Protein AF-A0A2K4WBF0-F1 (afdb_monomer_lite)

Sequence (73 aa):
MTVDNLPLSSWNRRWDFDGAKVICTTCQAVQEQNR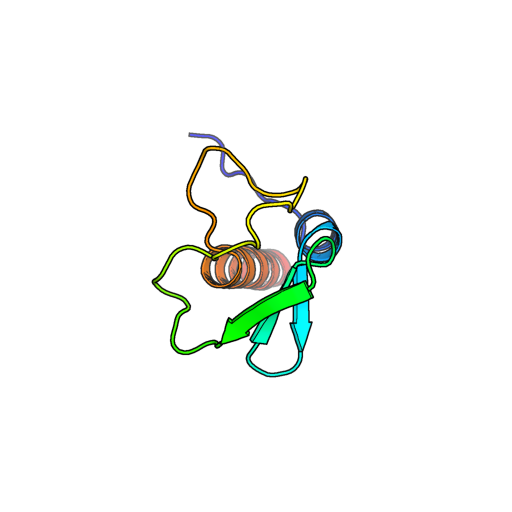AESSFLHTLQCKARMAHSEYPLRDLYRILKNQIEAGRH

Radius of gyration: 12.83 Å; chains: 1; bounding box: 28×28×36 Å

Structure (mmCIF, N/CA/C/O backbone):
data_AF-A0A2K4WBF0-F1
#
_entry.id   AF-A0A2K4WBF0-F1
#
loop_
_atom_site.group_PDB
_atom_site.id
_atom_site.type_symbol
_atom_site.label_atom_id
_atom_site.label_alt_id
_atom_site.label_comp_id
_atom_site.label_asym_id
_atom_site.label_entity_id
_atom_site.label_seq_id
_atom_site.pdbx_PDB_ins_code
_atom_site.Cartn_x
_atom_site.Cartn_y
_atom_site.Cartn_z
_atom_site.occupancy
_atom_site.B_iso_or_equiv
_atom_site.auth_seq_id
_atom_site.auth_comp_id
_atom_site.auth_asym_id
_atom_site.auth_atom_id
_atom_site.pdbx_PDB_model_num
ATOM 1 N N . MET A 1 1 ? 8.383 17.097 15.534 1.00 33.59 1 MET A N 1
ATOM 2 C CA . MET A 1 1 ? 8.224 15.937 14.633 1.00 33.59 1 MET A CA 1
ATOM 3 C C . MET A 1 1 ? 6.779 15.950 14.179 1.00 33.59 1 MET A C 1
ATOM 5 O O . MET A 1 1 ? 5.905 15.745 15.011 1.00 33.59 1 MET A O 1
ATOM 9 N N . THR A 1 2 ? 6.507 16.355 12.942 1.00 39.12 2 THR A N 1
ATOM 10 C CA . THR A 1 2 ? 5.136 16.440 12.431 1.00 39.12 2 THR A CA 1
ATOM 11 C C . THR A 1 2 ? 4.604 15.028 12.258 1.00 39.12 2 THR A C 1
ATOM 13 O O . THR A 1 2 ? 5.176 14.213 11.540 1.00 39.12 2 THR A O 1
ATOM 16 N N . VAL A 1 3 ? 3.537 14.714 12.988 1.00 46.78 3 VAL A N 1
ATOM 17 C CA . VAL A 1 3 ? 2.720 13.537 12.718 1.00 46.78 3 VAL A CA 1
ATOM 18 C C . VAL A 1 3 ? 2.078 13.812 11.368 1.00 46.78 3 VAL A C 1
ATOM 20 O O . VAL A 1 3 ? 1.038 14.461 11.299 1.00 46.78 3 VAL A O 1
ATOM 23 N N . ASP A 1 4 ? 2.740 13.407 10.286 1.00 54.78 4 ASP A N 1
ATOM 24 C CA . ASP A 1 4 ? 2.131 13.411 8.964 1.00 54.78 4 ASP A CA 1
ATOM 25 C C . ASP A 1 4 ? 1.019 12.361 8.989 1.00 54.78 4 ASP A C 1
ATOM 27 O O . ASP A 1 4 ? 1.210 11.188 8.663 1.00 54.78 4 ASP A O 1
ATOM 31 N N . ASN A 1 5 ? -0.151 12.793 9.466 1.00 59.25 5 ASN A N 1
ATOM 32 C CA . ASN A 1 5 ? -1.433 12.150 9.249 1.00 59.25 5 ASN A CA 1
ATOM 33 C C . ASN A 1 5 ? -1.699 12.210 7.746 1.00 59.25 5 ASN A C 1
ATOM 35 O O . ASN A 1 5 ? -2.454 13.054 7.270 1.00 59.25 5 ASN A O 1
ATOM 39 N N . LEU A 1 6 ? -1.018 11.353 6.984 1.00 70.06 6 LEU A N 1
ATOM 40 C CA . LEU A 1 6 ? -1.310 11.174 5.577 1.00 70.06 6 LEU A CA 1
ATOM 41 C C . LEU A 1 6 ? -2.758 10.665 5.501 1.00 70.06 6 LEU A C 1
ATOM 43 O O . LEU A 1 6 ? -3.037 9.577 6.002 1.00 70.06 6 LEU A O 1
ATOM 47 N N . PRO A 1 7 ? -3.709 11.421 4.934 1.00 82.88 7 PRO A N 1
ATOM 48 C CA . PRO A 1 7 ? -5.076 10.940 4.845 1.00 82.88 7 PRO A CA 1
ATOM 49 C C . P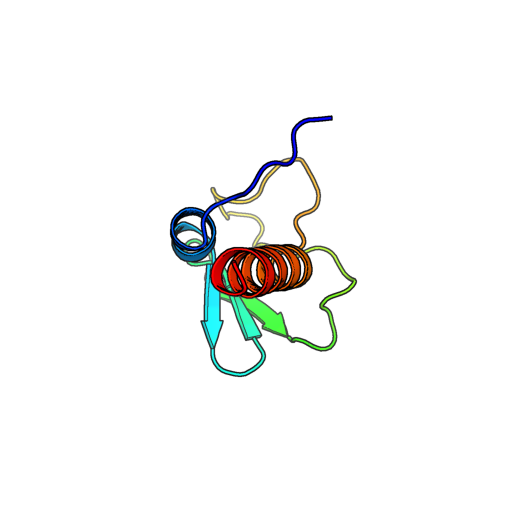RO A 1 7 ? -5.122 9.707 3.936 1.00 82.88 7 PRO A C 1
ATOM 51 O O . PRO A 1 7 ? -4.363 9.613 2.967 1.00 82.88 7 PRO A O 1
ATOM 54 N N . LEU A 1 8 ? -6.047 8.783 4.210 1.00 89.25 8 LEU A N 1
ATOM 55 C CA . LEU A 1 8 ? -6.226 7.569 3.403 1.00 89.25 8 LEU A CA 1
ATOM 56 C C . LEU A 1 8 ? -6.417 7.892 1.911 1.00 89.25 8 LEU A C 1
ATOM 58 O O . LEU A 1 8 ? -5.923 7.176 1.051 1.00 89.25 8 LEU A O 1
ATOM 62 N N . SER A 1 9 ? -7.044 9.026 1.588 1.00 89.25 9 SER A N 1
ATOM 63 C CA . SER A 1 9 ? -7.188 9.510 0.211 1.00 89.25 9 SER A CA 1
ATOM 64 C C . SER A 1 9 ? -5.850 9.796 -0.482 1.00 89.25 9 SER A C 1
ATOM 66 O O . SER A 1 9 ? -5.708 9.525 -1.672 1.00 89.25 9 SER A O 1
ATOM 68 N N . SER A 1 10 ? -4.852 10.308 0.241 1.00 89.88 10 SER A N 1
ATOM 69 C CA . SER A 1 10 ? -3.500 10.513 -0.288 1.00 89.88 10 SER A CA 1
ATOM 70 C C . SER A 1 10 ? -2.753 9.194 -0.467 1.00 89.88 10 SER A C 1
ATOM 72 O O . SER A 1 10 ? -1.987 9.065 -1.421 1.00 89.88 10 SER A O 1
ATOM 74 N N . TRP A 1 11 ? -3.003 8.208 0.400 1.00 92.88 11 TRP A N 1
ATOM 75 C CA . TRP A 1 11 ? -2.486 6.849 0.228 1.00 92.88 11 TRP A CA 1
ATOM 76 C C . TRP A 1 11 ? -3.088 6.191 -1.027 1.00 92.88 11 TRP A C 1
ATOM 78 O O . TRP A 1 11 ? -2.340 5.793 -1.921 1.00 92.88 11 TRP A O 1
ATOM 88 N N . ASN A 1 12 ? -4.419 6.225 -1.171 1.00 93.00 12 ASN A N 1
ATOM 89 C CA . ASN A 1 12 ? -5.166 5.638 -2.295 1.00 93.00 12 ASN A CA 1
ATOM 90 C C . ASN A 1 12 ? -4.809 6.240 -3.669 1.00 93.00 12 ASN A C 1
ATOM 92 O O . ASN A 1 12 ? -5.046 5.628 -4.704 1.00 93.00 12 ASN A O 1
ATOM 96 N N . ARG A 1 13 ? -4.234 7.451 -3.725 1.00 92.44 13 ARG A N 1
ATOM 97 C CA . ARG A 1 13 ? -3.746 8.031 -4.994 1.00 92.44 13 ARG A CA 1
ATOM 98 C C . ARG A 1 13 ? -2.558 7.265 -5.570 1.00 92.44 13 ARG A C 1
ATOM 100 O O . ARG A 1 13 ? -2.340 7.278 -6.780 1.00 92.44 13 ARG A O 1
ATOM 107 N N . ARG A 1 14 ? -1.751 6.659 -4.704 1.00 92.38 14 ARG A N 1
ATOM 108 C CA . ARG A 1 14 ? -0.458 6.059 -5.059 1.00 92.38 14 ARG A CA 1
ATOM 109 C C . ARG A 1 14 ? -0.489 4.541 -5.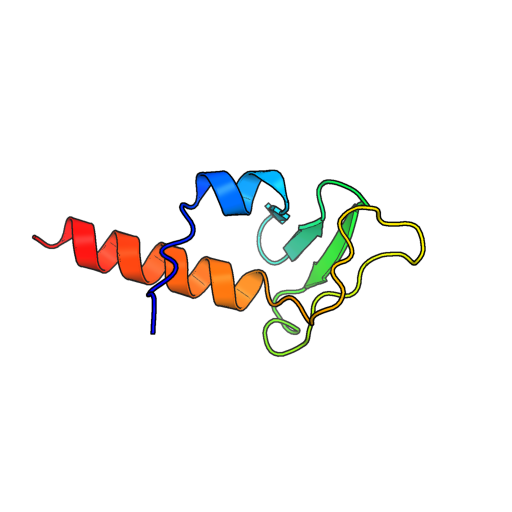012 1.00 92.38 14 ARG A C 1
ATOM 111 O O . ARG A 1 14 ? 0.284 3.887 -5.716 1.00 92.38 14 ARG A O 1
ATOM 118 N N . TRP A 1 15 ? -1.377 4.014 -4.186 1.00 95.19 15 TRP A N 1
ATOM 119 C CA . TRP A 1 15 ? -1.434 2.618 -3.822 1.00 95.19 15 TRP A CA 1
ATOM 120 C C . TRP A 1 15 ? -2.865 2.124 -3.934 1.00 95.19 15 TRP A C 1
ATOM 122 O O . TRP A 1 15 ? -3.796 2.809 -3.517 1.00 95.19 15 TRP A O 1
ATOM 132 N N . ASP A 1 16 ? -3.008 0.932 -4.484 1.00 96.00 16 ASP A N 1
ATOM 133 C CA . ASP A 1 16 ? -4.220 0.139 -4.391 1.00 96.00 16 ASP A CA 1
ATOM 134 C C . ASP A 1 16 ? -3.974 -1.024 -3.424 1.00 96.00 16 ASP A C 1
ATOM 136 O O . ASP A 1 16 ? -2.838 -1.499 -3.296 1.00 96.00 16 ASP A O 1
ATOM 140 N N . PHE A 1 17 ? -5.014 -1.452 -2.714 1.00 94.25 17 PHE A N 1
ATOM 141 C CA . PHE A 1 17 ? -4.950 -2.572 -1.782 1.00 94.25 17 PHE A CA 1
ATOM 142 C C . PHE A 1 17 ? -5.966 -3.634 -2.184 1.00 94.25 17 PHE A C 1
ATOM 144 O O . PHE A 1 17 ? -7.165 -3.461 -1.978 1.00 94.25 17 PHE A O 1
ATOM 151 N N . ASP A 1 18 ? -5.471 -4.748 -2.717 1.00 91.56 18 ASP A N 1
ATOM 152 C CA . ASP A 1 18 ? -6.298 -5.875 -3.141 1.00 91.56 18 ASP A CA 1
ATOM 153 C C . ASP A 1 18 ? -6.017 -7.095 -2.259 1.00 91.56 18 ASP A C 1
ATOM 155 O O . ASP A 1 18 ? -4.972 -7.749 -2.365 1.00 91.56 18 ASP A O 1
ATOM 159 N N . GLY A 1 19 ? -6.945 -7.363 -1.336 1.00 85.06 19 GLY A N 1
ATOM 160 C CA . GLY A 1 19 ? -6.913 -8.482 -0.394 1.00 85.06 19 GLY A CA 1
ATOM 161 C C . GLY A 1 19 ? -5.717 -8.448 0.561 1.00 85.06 19 GLY A C 1
ATOM 162 O O . GLY A 1 19 ? -5.834 -8.015 1.704 1.00 85.06 19 GLY A O 1
ATOM 163 N N . ALA A 1 20 ? -4.570 -8.936 0.090 1.00 87.69 20 ALA A N 1
ATOM 164 C CA . ALA A 1 20 ? -3.315 -9.039 0.835 1.00 87.69 20 ALA A CA 1
ATOM 165 C C . ALA A 1 20 ? -2.122 -8.457 0.057 1.00 87.69 20 ALA A C 1
ATOM 167 O O . ALA A 1 20 ? -0.970 -8.833 0.289 1.00 87.69 20 ALA A O 1
ATOM 168 N N . LYS A 1 21 ? -2.382 -7.568 -0.903 1.00 94.69 21 LYS A N 1
ATOM 169 C CA . LYS A 1 21 ? -1.361 -7.027 -1.798 1.00 94.69 21 LYS A CA 1
ATOM 170 C C . LYS A 1 21 ? -1.493 -5.525 -1.901 1.00 94.69 21 LYS A C 1
ATOM 172 O O . LYS A 1 21 ? -2.595 -5.005 -2.032 1.00 94.69 21 LYS A O 1
ATOM 177 N N . VAL A 1 22 ? -0.357 -4.839 -1.892 1.00 95.75 22 VAL A N 1
ATOM 178 C CA . VAL A 1 22 ? -0.287 -3.438 -2.303 1.00 95.75 22 VAL A CA 1
ATOM 179 C C . VAL A 1 22 ? 0.191 -3.368 -3.738 1.00 95.75 22 VAL A C 1
ATOM 181 O O . VAL A 1 22 ? 1.208 -3.968 -4.087 1.00 95.75 22 VAL A O 1
ATOM 184 N N . ILE A 1 23 ? -0.512 -2.588 -4.547 1.00 96.94 23 ILE A N 1
ATOM 185 C CA . ILE A 1 23 ? -0.203 -2.367 -5.953 1.00 96.94 23 ILE A CA 1
ATOM 186 C C . ILE A 1 23 ? 0.110 -0.887 -6.149 1.00 96.94 23 ILE A C 1
ATOM 188 O O . ILE A 1 23 ? -0.631 -0.018 -5.696 1.00 96.94 23 ILE A O 1
ATOM 192 N N . CYS A 1 24 ? 1.209 -0.565 -6.829 1.00 95.94 24 CYS A N 1
ATOM 193 C CA . CYS A 1 24 ? 1.448 0.817 -7.237 1.00 95.94 24 CYS A CA 1
ATOM 194 C C . CYS A 1 24 ? 0.506 1.183 -8.387 1.00 95.94 24 CYS A C 1
ATOM 196 O O . CYS A 1 24 ? 0.588 0.589 -9.461 1.00 95.94 24 CYS A O 1
ATOM 198 N N . THR A 1 25 ? -0.302 2.231 -8.227 1.00 95.62 25 THR A N 1
ATOM 199 C CA . THR A 1 25 ? -1.238 2.680 -9.275 1.00 95.62 25 THR A CA 1
ATOM 200 C C . THR A 1 25 ? -0.524 3.151 -10.547 1.00 95.62 25 THR A C 1
ATOM 202 O O . THR A 1 25 ? -1.089 3.095 -11.635 1.00 95.62 25 THR A O 1
ATOM 205 N N . THR A 1 26 ? 0.739 3.581 -10.433 1.00 94.81 26 THR A N 1
ATOM 206 C CA . THR A 1 26 ? 1.533 4.088 -11.564 1.00 94.81 26 THR A CA 1
ATOM 207 C C . THR A 1 26 ? 2.237 2.983 -12.340 1.00 94.81 26 THR A C 1
ATOM 209 O O . THR A 1 26 ? 2.203 2.985 -13.566 1.00 94.81 26 THR A O 1
ATOM 212 N N . CYS A 1 27 ? 2.921 2.066 -11.650 1.00 95.44 27 CYS A N 1
ATOM 213 C CA . CYS A 1 27 ? 3.757 1.060 -12.310 1.00 95.44 27 CYS A CA 1
ATOM 214 C C . CYS A 1 27 ? 3.242 -0.371 -12.214 1.00 95.44 27 CYS A C 1
ATOM 216 O O . CYS A 1 27 ? 3.884 -1.260 -12.766 1.00 95.44 27 CYS A O 1
ATOM 218 N N . GLN A 1 28 ? 2.127 -0.596 -11.514 1.00 95.88 28 GLN A N 1
ATOM 219 C CA . GLN A 1 28 ? 1.503 -1.909 -11.319 1.00 95.88 28 GLN A CA 1
ATOM 220 C C . GLN A 1 28 ? 2.420 -2.946 -10.647 1.00 95.88 28 GLN A C 1
ATOM 222 O O . GLN A 1 28 ? 2.110 -4.133 -10.617 1.00 95.88 28 GLN A O 1
ATOM 227 N N . ALA A 1 29 ? 3.548 -2.509 -10.072 1.00 95.50 29 ALA A N 1
ATOM 228 C CA . ALA A 1 29 ? 4.355 -3.353 -9.206 1.00 95.50 29 ALA A CA 1
ATOM 229 C C . ALA A 1 29 ? 3.530 -3.776 -7.988 1.00 95.50 29 ALA A C 1
ATOM 231 O O . ALA A 1 29 ? 2.675 -3.022 -7.519 1.00 95.50 29 ALA A O 1
ATOM 232 N N . VAL A 1 30 ? 3.818 -4.970 -7.479 1.00 95.81 30 VAL A N 1
ATOM 233 C CA . VAL A 1 30 ? 3.053 -5.602 -6.406 1.00 95.81 30 VAL A CA 1
ATOM 234 C C . VAL A 1 30 ? 3.971 -5.909 -5.232 1.00 95.81 30 VAL A C 1
ATOM 236 O O . VAL A 1 30 ? 5.069 -6.442 -5.405 1.00 95.81 30 VAL A O 1
ATOM 239 N N . GLN A 1 31 ? 3.498 -5.608 -4.029 1.00 95.56 31 GLN A N 1
ATOM 240 C CA . GLN A 1 31 ? 4.082 -6.061 -2.777 1.00 95.56 31 GLN A CA 1
ATOM 241 C C . GLN A 1 31 ? 3.064 -6.925 -2.035 1.00 95.56 31 GLN A C 1
ATOM 243 O O . GLN A 1 31 ? 1.988 -6.466 -1.664 1.00 95.56 31 GLN A O 1
ATOM 248 N N . GLU A 1 32 ? 3.430 -8.180 -1.802 1.00 94.56 32 GLU A N 1
ATOM 249 C CA . GLU A 1 32 ? 2.658 -9.112 -0.979 1.00 94.56 32 GLU A CA 1
ATOM 250 C C . GLU A 1 32 ? 2.746 -8.726 0.510 1.00 94.56 32 GLU A C 1
ATOM 252 O O . GLU A 1 32 ? 3.782 -8.239 0.975 1.00 94.56 32 GLU A O 1
ATOM 257 N N . GLN A 1 33 ? 1.690 -8.990 1.284 1.00 90.50 33 GLN A N 1
ATOM 258 C CA . GLN A 1 33 ? 1.610 -8.636 2.708 1.00 90.50 33 GLN A CA 1
ATOM 259 C C . GLN A 1 33 ? 2.745 -9.230 3.553 1.00 90.50 33 GLN A C 1
ATOM 261 O O . GLN A 1 33 ? 3.221 -8.591 4.489 1.00 90.50 33 GLN A O 1
ATOM 266 N N . ASN A 1 34 ? 3.241 -10.421 3.205 1.00 91.31 34 ASN A N 1
ATOM 267 C CA . ASN A 1 34 ? 4.373 -11.047 3.900 1.00 91.31 34 ASN A CA 1
ATOM 268 C C . ASN A 1 34 ? 5.698 -10.269 3.750 1.00 91.31 34 ASN A C 1
ATOM 270 O O . ASN A 1 34 ? 6.674 -10.587 4.425 1.00 91.31 34 ASN A O 1
ATOM 274 N N . ARG A 1 35 ? 5.737 -9.242 2.893 1.00 91.56 35 ARG A N 1
ATOM 275 C CA . ARG A 1 35 ? 6.864 -8.318 2.714 1.00 91.56 35 ARG A CA 1
ATOM 276 C C . ARG A 1 35 ? 6.591 -6.925 3.283 1.00 91.56 35 ARG A C 1
ATOM 278 O O . ARG A 1 35 ? 7.318 -6.002 2.933 1.00 91.56 35 ARG A O 1
ATOM 285 N N . ALA A 1 36 ? 5.602 -6.765 4.167 1.00 89.56 36 ALA A N 1
ATOM 286 C CA . ALA A 1 36 ? 5.255 -5.480 4.792 1.00 89.56 36 ALA A CA 1
ATOM 287 C C . ALA A 1 36 ? 6.444 -4.755 5.445 1.00 89.56 36 ALA A C 1
ATOM 289 O O . ALA A 1 36 ? 6.500 -3.526 5.449 1.00 89.56 36 ALA A O 1
ATOM 290 N N . GLU A 1 37 ? 7.408 -5.513 5.971 1.00 90.25 37 GLU A N 1
ATOM 291 C CA . GLU A 1 37 ? 8.593 -4.970 6.639 1.00 90.25 37 GLU A CA 1
ATOM 292 C C . GLU A 1 37 ? 9.696 -4.514 5.671 1.00 90.25 37 GLU A C 1
ATOM 294 O O . GLU A 1 37 ? 10.668 -3.884 6.089 1.00 90.25 37 GLU A O 1
ATOM 299 N N . SER A 1 38 ? 9.561 -4.831 4.383 1.00 92.62 38 SER A N 1
ATOM 300 C CA . SER A 1 38 ? 10.494 -4.432 3.329 1.00 92.62 38 SER A CA 1
ATOM 301 C C . SER A 1 38 ? 10.006 -3.180 2.610 1.00 92.62 38 SER A C 1
ATOM 303 O O . SER A 1 38 ? 8.804 -2.921 2.520 1.00 92.62 38 SER A O 1
ATOM 305 N N . SER A 1 39 ? 10.946 -2.422 2.049 1.00 93.88 39 SER A N 1
ATOM 306 C CA . SER A 1 39 ? 10.595 -1.304 1.183 1.00 93.88 39 SER A CA 1
ATOM 307 C C . SER A 1 39 ? 9.883 -1.794 -0.078 1.00 93.88 39 SER A C 1
ATOM 309 O O . SER A 1 39 ? 10.168 -2.872 -0.611 1.00 93.88 39 SER A O 1
ATOM 311 N N . PHE A 1 40 ? 8.934 -0.997 -0.556 1.00 95.31 40 PHE A N 1
ATOM 312 C CA . PHE A 1 40 ? 8.230 -1.264 -1.796 1.00 95.31 40 PHE A CA 1
ATOM 313 C C . PHE A 1 40 ? 9.184 -1.125 -2.985 1.00 95.31 40 PHE A C 1
ATOM 315 O O . PHE A 1 40 ? 9.908 -0.135 -3.116 1.00 95.31 40 PHE A O 1
ATOM 322 N N . LEU A 1 41 ? 9.158 -2.113 -3.878 1.00 94.69 41 LEU A N 1
ATOM 323 C CA . LEU A 1 41 ? 10.010 -2.147 -5.061 1.00 94.69 41 LEU A CA 1
ATOM 324 C C . LEU A 1 41 ? 9.202 -1.756 -6.296 1.00 94.69 41 LEU A C 1
ATOM 326 O O . LEU A 1 41 ? 8.439 -2.548 -6.841 1.00 94.69 41 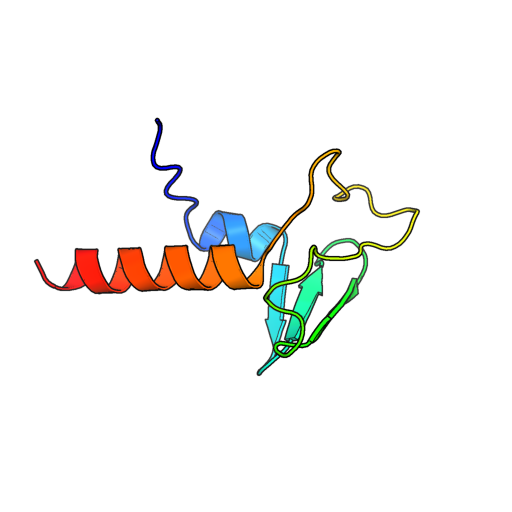LEU A O 1
ATOM 330 N N . HIS A 1 42 ? 9.399 -0.521 -6.750 1.00 95.50 42 HIS A N 1
ATOM 331 C CA . HIS A 1 42 ? 8.859 -0.052 -8.024 1.00 95.50 42 HIS A CA 1
ATOM 332 C C . HIS A 1 42 ? 9.605 -0.657 -9.216 1.00 95.50 42 HIS A C 1
ATOM 334 O O . HIS A 1 42 ? 10.783 -1.010 -9.119 1.00 95.50 42 HIS A O 1
ATOM 340 N N . THR A 1 43 ? 8.958 -0.673 -10.384 1.00 93.12 43 THR A N 1
ATOM 341 C CA . THR A 1 43 ? 9.680 -0.883 -11.646 1.00 93.12 43 THR A CA 1
ATOM 342 C C . THR A 1 43 ? 10.639 0.282 -11.914 1.00 93.12 43 THR A C 1
ATOM 344 O O . THR A 1 43 ? 10.424 1.411 -11.461 1.00 93.12 43 THR A O 1
ATOM 347 N N . LEU A 1 44 ? 11.709 0.031 -12.676 1.00 86.62 44 LEU A N 1
ATOM 348 C CA . LEU A 1 44 ? 12.773 1.020 -12.910 1.00 86.62 44 LEU A CA 1
ATOM 349 C C . LEU A 1 44 ? 12.271 2.337 -13.523 1.00 86.62 44 LEU A C 1
ATOM 351 O O . LEU A 1 44 ? 12.850 3.385 -13.250 1.00 86.62 44 LEU A O 1
ATOM 355 N N . GLN A 1 45 ? 11.200 2.285 -14.317 1.00 89.69 45 GLN A N 1
ATOM 356 C CA . GLN A 1 45 ? 10.631 3.428 -15.039 1.00 89.69 45 GLN A CA 1
ATOM 357 C C . GLN A 1 45 ? 9.468 4.105 -14.295 1.00 89.69 45 GLN A C 1
ATOM 359 O O . GLN A 1 45 ? 8.834 5.017 -14.829 1.00 89.69 45 GLN A O 1
ATOM 364 N N . CYS A 1 46 ? 9.152 3.667 -13.073 1.00 92.12 46 CYS A N 1
ATOM 365 C CA . CYS A 1 46 ? 8.049 4.236 -12.315 1.00 92.12 46 CYS A CA 1
ATOM 366 C C . CYS A 1 46 ? 8.328 5.697 -11.948 1.00 92.12 46 CYS A C 1
ATOM 368 O O . CYS A 1 46 ? 9.235 5.993 -11.173 1.00 92.12 46 CYS A O 1
ATOM 370 N N . LYS A 1 47 ? 7.488 6.614 -12.435 1.00 89.00 47 LYS A N 1
ATOM 371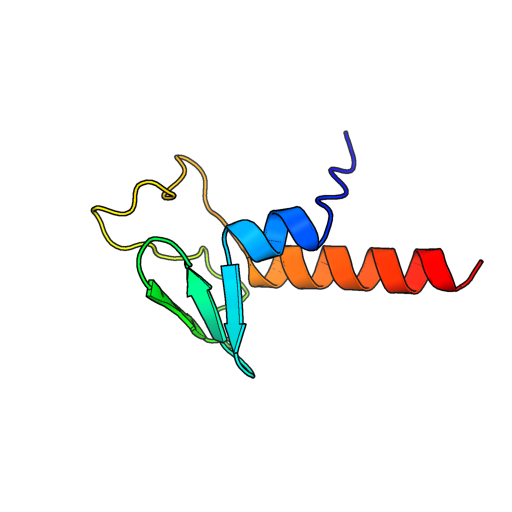 C CA . LYS A 1 47 ? 7.568 8.043 -12.090 1.00 89.00 47 LYS A CA 1
ATOM 372 C C . LYS A 1 47 ? 7.206 8.333 -10.631 1.00 89.00 47 LYS A C 1
ATOM 374 O O . LYS A 1 47 ? 7.576 9.378 -10.114 1.00 89.00 47 LYS A O 1
ATOM 379 N N . ALA A 1 48 ? 6.488 7.419 -9.978 1.00 86.62 48 ALA A N 1
ATOM 380 C CA . ALA A 1 48 ? 6.160 7.513 -8.559 1.00 86.62 48 ALA A CA 1
ATOM 381 C C . ALA A 1 48 ? 7.271 6.968 -7.647 1.00 86.62 48 ALA A C 1
ATOM 383 O O . ALA A 1 48 ? 7.127 7.053 -6.428 1.00 86.62 48 ALA A O 1
ATOM 384 N N . ARG A 1 49 ? 8.359 6.420 -8.215 1.00 84.75 49 ARG A N 1
ATOM 385 C CA . ARG A 1 49 ? 9.532 5.985 -7.457 1.00 84.75 49 ARG A CA 1
ATOM 386 C C . ARG A 1 49 ? 10.162 7.198 -6.780 1.00 84.75 49 ARG A C 1
ATOM 388 O O . ARG A 1 49 ? 10.679 8.091 -7.447 1.00 84.75 49 ARG A O 1
ATOM 395 N N . MET A 1 50 ? 10.133 7.211 -5.454 1.00 78.50 50 MET A N 1
ATOM 396 C CA . MET A 1 50 ? 10.769 8.257 -4.660 1.00 78.50 50 MET A CA 1
ATOM 397 C C . MET A 1 50 ? 12.246 7.936 -4.390 1.00 78.50 50 MET A C 1
ATOM 399 O O . MET A 1 50 ? 12.687 6.792 -4.509 1.00 78.50 50 MET A O 1
ATOM 403 N N . ALA A 1 51 ? 13.023 8.963 -4.029 1.00 72.81 51 ALA A N 1
ATOM 404 C CA . ALA A 1 51 ? 14.429 8.805 -3.642 1.00 72.81 51 ALA A CA 1
ATOM 405 C C . ALA A 1 51 ? 14.602 8.064 -2.302 1.00 72.81 51 ALA A C 1
ATOM 407 O O . ALA A 1 51 ? 15.666 7.513 -2.032 1.00 72.81 51 ALA A O 1
ATOM 408 N N . HIS A 1 52 ? 13.561 8.046 -1.467 1.00 81.12 52 HIS A N 1
ATOM 409 C CA . HIS A 1 52 ? 13.541 7.339 -0.191 1.00 81.12 52 HIS A CA 1
ATOM 410 C C . HIS A 1 52 ? 12.778 6.013 -0.291 1.00 81.12 52 HIS A C 1
ATOM 412 O O . HIS A 1 52 ? 11.970 5.802 -1.193 1.00 81.12 52 HIS A O 1
ATOM 418 N N . SER A 1 53 ? 13.049 5.119 0.664 1.00 87.31 53 SER A N 1
ATOM 419 C CA . SER A 1 53 ? 12.326 3.853 0.798 1.00 87.31 53 SER A CA 1
ATOM 420 C C . SER A 1 53 ? 10.888 4.091 1.249 1.00 87.31 53 SER A C 1
ATOM 422 O O . SER A 1 53 ? 10.656 4.820 2.211 1.00 87.31 53 SER A O 1
ATOM 424 N N . GLU A 1 54 ? 9.943 3.430 0.590 1.00 91.69 54 GLU A N 1
ATOM 425 C CA . GLU A 1 54 ? 8.511 3.552 0.866 1.00 91.69 54 GLU A CA 1
ATOM 426 C C . GLU A 1 54 ? 7.974 2.268 1.493 1.00 91.69 54 GLU A C 1
ATOM 428 O O . GLU A 1 54 ? 8.383 1.182 1.090 1.00 91.69 54 GLU A O 1
ATOM 433 N N . TYR A 1 55 ? 7.056 2.377 2.455 1.00 94.25 55 TYR A N 1
ATOM 434 C CA . TYR A 1 55 ? 6.518 1.230 3.196 1.00 94.25 55 TYR A CA 1
ATOM 435 C C . TYR A 1 55 ? 4.987 1.296 3.231 1.00 94.25 55 TYR A C 1
ATOM 437 O O . TYR A 1 55 ? 4.398 1.520 4.291 1.00 94.25 55 TYR A O 1
ATOM 445 N N . PRO A 1 56 ? 4.315 1.104 2.084 1.00 93.56 56 PRO A N 1
ATOM 446 C CA . PRO A 1 56 ? 2.899 1.418 1.949 1.00 93.56 56 PRO A CA 1
ATOM 447 C C . PRO A 1 56 ? 2.009 0.603 2.891 1.00 93.56 56 PRO A C 1
ATOM 449 O O . PRO A 1 56 ? 1.015 1.135 3.373 1.00 93.56 56 PRO A O 1
ATOM 452 N N . LEU A 1 57 ? 2.380 -0.640 3.222 1.00 92.88 57 LEU A N 1
ATOM 453 C CA . LEU A 1 57 ? 1.663 -1.458 4.210 1.00 92.88 57 LEU A CA 1
ATOM 454 C C . LEU A 1 57 ? 1.786 -0.908 5.641 1.00 92.88 57 LEU A C 1
ATOM 456 O O . LEU A 1 57 ? 0.786 -0.836 6.355 1.00 92.88 57 LEU A O 1
ATOM 460 N N . ARG A 1 58 ? 2.984 -0.470 6.059 1.00 91.81 58 ARG A N 1
ATOM 461 C CA . ARG A 1 58 ? 3.178 0.177 7.370 1.00 91.81 58 ARG A CA 1
ATOM 462 C C . ARG A 1 58 ? 2.443 1.514 7.437 1.00 91.81 58 ARG A C 1
ATOM 464 O O . ARG A 1 58 ? 1.829 1.830 8.457 1.00 91.81 58 ARG A O 1
ATOM 471 N N . ASP A 1 59 ? 2.478 2.276 6.346 1.00 92.00 59 ASP A N 1
ATOM 472 C CA . ASP A 1 59 ? 1.746 3.534 6.232 1.00 92.00 59 ASP A CA 1
ATOM 473 C C . ASP A 1 59 ? 0.238 3.308 6.343 1.00 92.00 59 ASP A C 1
ATOM 475 O O . ASP A 1 59 ? -0.407 3.973 7.150 1.00 92.00 59 ASP A O 1
ATOM 479 N N . LEU A 1 60 ? -0.311 2.326 5.621 1.00 91.88 60 LEU A N 1
ATOM 480 C CA . LEU A 1 60 ? -1.730 1.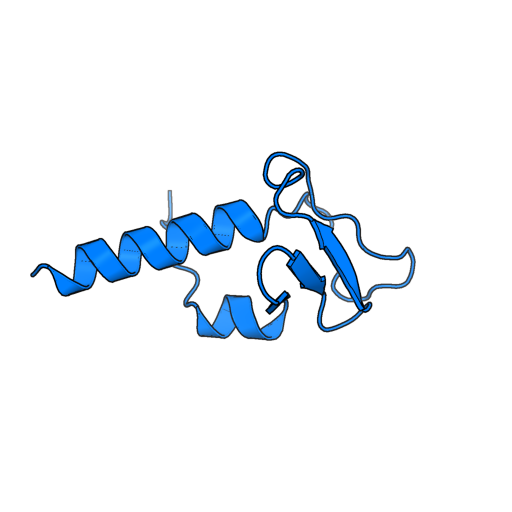985 5.685 1.00 91.88 60 LEU A CA 1
ATOM 481 C C . LEU A 1 60 ? -2.151 1.586 7.105 1.00 91.88 60 LEU A C 1
ATOM 483 O O . LEU A 1 60 ? -3.139 2.107 7.617 1.00 91.88 60 LEU A O 1
ATOM 487 N N . TYR A 1 61 ? -1.374 0.727 7.776 1.00 90.75 61 TYR A N 1
ATOM 488 C CA . TYR A 1 61 ? -1.645 0.339 9.163 1.00 90.75 61 TYR A CA 1
ATOM 489 C C . TYR A 1 61 ? -1.704 1.551 10.101 1.00 90.75 61 TYR A C 1
ATOM 491 O O . TYR A 1 61 ? -2.630 1.674 10.903 1.00 90.75 61 TYR A O 1
ATOM 499 N N . ARG A 1 62 ? -0.747 2.478 9.980 1.00 90.81 62 ARG A N 1
ATOM 500 C CA . ARG A 1 62 ? -0.717 3.711 10.777 1.00 90.81 62 ARG A CA 1
ATOM 501 C C . ARG A 1 62 ? -1.942 4.591 10.515 1.00 90.81 62 ARG A C 1
ATOM 503 O O . ARG A 1 62 ? -2.538 5.084 11.468 1.00 90.81 62 ARG A O 1
ATOM 510 N N . ILE A 1 63 ? -2.333 4.761 9.251 1.00 90.56 63 ILE A N 1
ATOM 511 C CA . ILE A 1 63 ? -3.513 5.551 8.864 1.00 90.56 63 ILE A CA 1
ATOM 512 C C . ILE A 1 63 ? -4.781 4.958 9.484 1.00 90.56 63 ILE A C 1
ATOM 514 O O . ILE A 1 63 ? -5.545 5.679 10.127 1.00 90.56 63 ILE A O 1
ATOM 518 N N . LEU A 1 64 ? -4.981 3.645 9.339 1.00 90.06 64 LEU A N 1
ATOM 519 C CA . LEU A 1 64 ? -6.151 2.950 9.875 1.00 90.06 64 LEU A CA 1
ATOM 520 C C . LEU A 1 64 ? -6.187 3.003 11.405 1.00 90.06 64 LEU A C 1
ATOM 522 O O . LEU A 1 64 ? -7.230 3.304 11.983 1.00 90.06 64 LEU A O 1
ATOM 526 N N . LYS A 1 65 ? -5.048 2.780 12.070 1.00 90.81 65 LYS A N 1
ATOM 527 C CA . LYS A 1 65 ? -4.943 2.883 13.530 1.00 90.81 65 LYS A CA 1
ATOM 528 C C . LYS A 1 65 ? -5.359 4.272 14.022 1.00 90.81 65 LYS A C 1
ATOM 530 O O . LYS A 1 65 ? -6.192 4.365 14.922 1.00 90.81 65 LYS A O 1
ATOM 535 N N . ASN A 1 66 ? -4.849 5.331 13.392 1.00 87.62 66 ASN A N 1
ATOM 536 C CA . ASN A 1 66 ? -5.187 6.707 13.756 1.00 87.62 66 ASN A CA 1
ATOM 537 C C . ASN A 1 66 ? -6.680 7.005 13.539 1.00 87.62 66 ASN A C 1
ATOM 539 O O . ASN A 1 66 ? -7.298 7.652 14.379 1.00 87.62 66 ASN A O 1
ATOM 543 N N . GLN A 1 67 ? -7.283 6.516 12.449 1.00 86.62 67 GLN A N 1
ATOM 544 C CA . GLN A 1 67 ? -8.721 6.684 12.197 1.00 86.62 67 GLN A CA 1
ATOM 545 C C . GLN A 1 67 ? -9.586 5.961 13.241 1.00 86.62 67 GLN A C 1
ATOM 547 O O . GLN A 1 67 ? -10.568 6.527 13.719 1.00 86.62 67 GLN A O 1
ATOM 552 N N . ILE A 1 68 ? -9.203 4.743 13.641 1.00 87.62 68 ILE A N 1
ATOM 553 C CA . ILE A 1 68 ? -9.899 3.972 14.684 1.00 87.62 68 ILE A CA 1
ATOM 554 C C . ILE A 1 68 ? -9.762 4.646 16.059 1.00 87.62 68 ILE A C 1
ATOM 556 O O . ILE A 1 68 ? -10.677 4.595 16.877 1.00 87.62 68 ILE A O 1
ATOM 560 N N . GLU A 1 69 ? -8.618 5.256 16.364 1.00 87.12 69 GLU A N 1
ATOM 561 C CA . GLU A 1 69 ? -8.416 6.020 17.604 1.00 87.12 69 GLU A CA 1
ATOM 562 C C . GLU A 1 69 ? -9.192 7.346 17.603 1.00 87.12 69 GLU A C 1
ATOM 564 O O . GLU A 1 69 ? -9.791 7.703 18.619 1.00 87.12 69 GLU A O 1
ATOM 569 N N . ALA A 1 70 ? -9.256 8.032 16.459 1.00 80.31 70 ALA A N 1
ATOM 570 C CA . ALA A 1 70 ? -10.009 9.274 16.302 1.00 80.31 70 ALA A CA 1
ATOM 571 C C . ALA A 1 70 ? -11.530 9.066 16.399 1.00 80.31 70 ALA A C 1
ATOM 573 O O . ALA A 1 70 ? -12.205 9.876 17.017 1.00 80.31 70 ALA A O 1
ATOM 574 N N . GLY A 1 71 ? -12.069 7.974 15.845 1.00 73.81 71 GLY A N 1
ATOM 575 C CA . GLY A 1 71 ? -13.504 7.656 15.911 1.00 73.81 71 GLY A CA 1
ATOM 576 C C . GLY A 1 71 ? -13.990 7.091 17.254 1.00 73.81 71 GLY A C 1
ATOM 577 O O . GLY A 1 71 ? -15.166 6.763 17.381 1.00 73.81 71 GLY A O 1
ATOM 578 N N . ARG A 1 72 ? -13.095 6.925 18.238 1.00 61.78 72 ARG A N 1
ATOM 579 C CA . ARG A 1 72 ? -13.421 6.489 19.610 1.00 61.78 72 ARG A CA 1
ATOM 580 C C . ARG A 1 72 ? -13.639 7.654 20.591 1.00 61.78 72 ARG A C 1
ATOM 582 O O . ARG A 1 72 ? -13.825 7.392 21.778 1.00 61.78 72 ARG A O 1
ATOM 589 N N . HIS A 1 73 ? -13.604 8.894 20.103 1.00 47.72 73 HIS A N 1
ATOM 590 C CA . HIS A 1 73 ? -13.917 10.128 20.834 1.00 47.72 73 HIS A CA 1
ATOM 591 C C . HIS A 1 73 ? -15.192 10.757 20.268 1.00 47.72 73 HIS A C 1
ATOM 593 O O . HIS A 1 73 ? -15.879 11.453 21.045 1.00 47.72 73 HIS A O 1
#

Foldseek 3Di:
DDPPLPAVVNLVVQWDDDDQWIAGPQQRQIDGNVCLVAFGDGDPPGPPDDPDGHRSSVVVVVNVVVVVVVVVD

Organism: NCBI:txid251701

Secondary structure (DSSP, 8-state):
-------HHHHHTTEEEETTEEEETTT--EEEGGGTTSPP---TT-TT--SS---HHHHHHHHHHHHHHHTT-

pLDDT: mean 86.33, std 13.61, range [33.59, 96.94]